Protein AF-A0A2Z7DIW0-F1 (afdb_monomer_lite)

Structure (mmCIF, N/CA/C/O backbone):
data_AF-A0A2Z7DIW0-F1
#
_entry.id   AF-A0A2Z7DIW0-F1
#
loop_
_atom_site.group_PDB
_atom_site.id
_atom_site.type_symbol
_atom_site.label_atom_id
_atom_site.label_alt_id
_atom_site.label_comp_id
_atom_site.label_asym_id
_atom_site.label_entity_id
_atom_site.label_seq_id
_atom_site.pdbx_PDB_ins_code
_atom_site.Cartn_x
_atom_site.Cartn_y
_atom_site.Cartn_z
_atom_site.occupancy
_atom_site.B_iso_or_equiv
_atom_site.auth_seq_id
_atom_site.auth_comp_id
_atom_site.auth_asym_id
_atom_site.auth_atom_id
_atom_site.pdbx_PDB_model_num
ATOM 1 N N . MET A 1 1 ? -23.747 6.467 -24.463 1.00 41.56 1 MET A N 1
ATOM 2 C CA . MET A 1 1 ? -22.450 6.946 -24.992 1.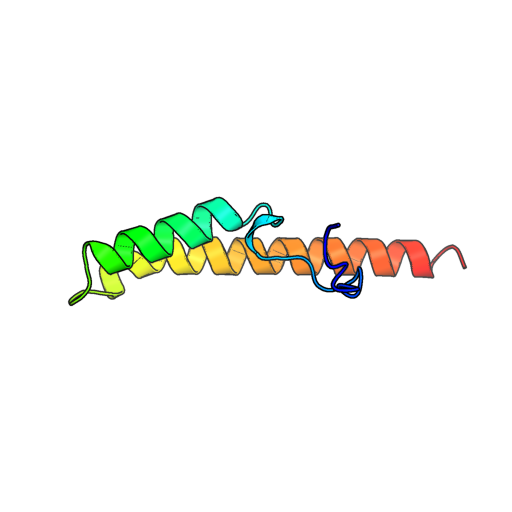00 41.56 1 MET A CA 1
ATOM 3 C C . MET A 1 1 ? -21.563 7.278 -23.803 1.00 41.56 1 MET A C 1
ATOM 5 O O . MET A 1 1 ? -21.964 8.096 -22.988 1.00 41.56 1 MET A O 1
ATOM 9 N N . ALA A 1 2 ? -20.455 6.551 -23.632 1.00 41.03 2 ALA A N 1
ATOM 10 C CA . ALA A 1 2 ? -19.586 6.637 -22.458 1.00 41.03 2 ALA A CA 1
ATOM 11 C C . ALA A 1 2 ? -18.657 7.857 -22.544 1.00 41.03 2 ALA A C 1
ATOM 13 O O . ALA A 1 2 ? -18.014 8.081 -23.566 1.00 41.03 2 ALA A O 1
ATOM 14 N N . THR A 1 3 ? -18.592 8.637 -21.468 1.00 45.59 3 THR A N 1
ATOM 15 C CA . THR A 1 3 ? -17.701 9.790 -21.317 1.00 45.59 3 THR A CA 1
ATOM 16 C C . THR A 1 3 ? -16.262 9.311 -21.137 1.00 45.59 3 THR A C 1
ATOM 18 O O . THR A 1 3 ? -15.887 8.793 -20.084 1.00 45.59 3 THR A O 1
ATOM 21 N N . SER A 1 4 ? -15.446 9.478 -22.172 1.00 51.06 4 SER A N 1
ATOM 22 C CA . SER A 1 4 ? -14.003 9.266 -22.136 1.00 51.06 4 SER A CA 1
ATOM 23 C C . SER A 1 4 ? -13.329 10.400 -21.361 1.00 51.06 4 SER A C 1
ATOM 25 O O . SER A 1 4 ? -12.952 11.419 -21.937 1.00 51.06 4 SER A O 1
ATOM 27 N N . HIS A 1 5 ? -13.152 10.226 -20.050 1.00 51.72 5 HIS A N 1
ATOM 28 C CA . HIS A 1 5 ? -12.080 10.929 -19.352 1.00 51.72 5 HIS A CA 1
ATOM 29 C C . HIS A 1 5 ? -10.763 10.454 -19.965 1.00 51.72 5 HIS A C 1
ATOM 31 O O . HIS A 1 5 ? -10.396 9.288 -19.820 1.00 51.72 5 HIS A O 1
ATOM 37 N N . THR A 1 6 ? -10.059 11.340 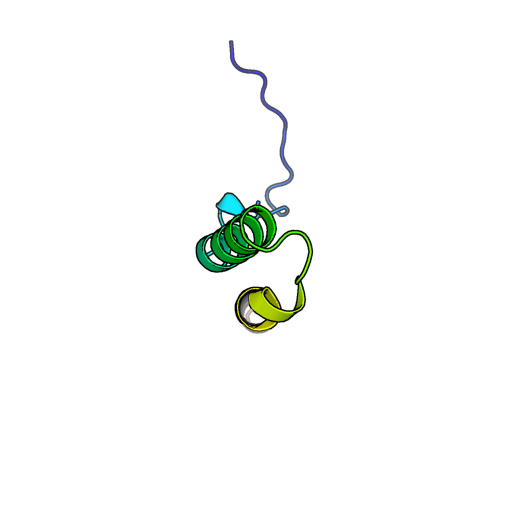-20.667 1.00 52.09 6 THR A N 1
ATOM 38 C CA . THR A 1 6 ? -8.685 11.108 -21.115 1.00 52.09 6 THR A CA 1
ATOM 39 C C . THR A 1 6 ? -7.782 11.072 -19.882 1.00 52.09 6 THR A C 1
ATOM 41 O O . THR A 1 6 ? -7.134 12.057 -19.530 1.00 52.09 6 THR A O 1
ATOM 44 N N . ALA A 1 7 ? -7.799 9.951 -19.160 1.00 54.16 7 ALA A N 1
ATOM 45 C CA . ALA A 1 7 ? -6.852 9.678 -18.098 1.00 54.16 7 ALA A CA 1
ATOM 46 C C . ALA A 1 7 ? -5.471 9.625 -18.749 1.00 54.16 7 ALA A C 1
ATOM 48 O O . ALA A 1 7 ? -5.222 8.787 -19.614 1.00 54.16 7 ALA A O 1
ATOM 49 N N . TYR A 1 8 ? -4.590 10.550 -18.371 1.00 51.25 8 TYR A N 1
ATOM 50 C CA . TYR A 1 8 ? -3.183 10.472 -18.734 1.00 51.25 8 TYR A CA 1
ATOM 51 C C . TYR A 1 8 ? -2.698 9.037 -18.458 1.00 51.25 8 TYR A C 1
ATOM 53 O O . TYR A 1 8 ? -2.776 8.608 -17.303 1.00 51.25 8 TYR A O 1
ATOM 61 N N . PRO A 1 9 ? -2.165 8.300 -19.451 1.00 55.78 9 PRO A N 1
ATOM 62 C CA . PRO A 1 9 ? -1.798 6.884 -19.303 1.00 55.78 9 PRO A CA 1
ATOM 63 C C . PRO A 1 9 ? -0.654 6.635 -18.297 1.00 55.78 9 PRO A C 1
ATOM 65 O O . PRO A 1 9 ? -0.206 5.509 -18.117 1.00 55.78 9 PRO A O 1
ATOM 68 N N . SER A 1 10 ? -0.166 7.687 -17.634 1.00 57.12 10 SER A N 1
ATOM 69 C CA . SER A 1 10 ? 0.902 7.651 -16.634 1.00 57.12 10 SER A CA 1
ATOM 70 C C . SER A 1 10 ? 0.389 7.534 -15.189 1.00 57.12 10 SER A C 1
ATOM 72 O O . SER A 1 10 ? 1.120 7.042 -14.321 1.00 57.12 10 SER A O 1
ATOM 74 N N . ALA A 1 11 ? -0.854 7.953 -14.914 1.00 57.38 11 ALA A N 1
ATOM 75 C CA . ALA A 1 11 ? -1.438 7.888 -13.576 1.00 57.38 11 ALA A CA 1
ATOM 76 C C . ALA A 1 11 ? -2.043 6.497 -13.334 1.00 57.38 11 ALA A C 1
ATOM 78 O O . ALA A 1 11 ? -3.244 6.292 -13.495 1.00 57.38 11 ALA A O 1
ATOM 79 N N . ALA A 1 12 ? -1.190 5.533 -12.979 1.00 70.31 12 ALA A N 1
ATOM 80 C CA . ALA A 1 12 ? -1.637 4.221 -12.519 1.00 70.31 12 ALA A CA 1
ATOM 81 C C . ALA A 1 12 ? -2.555 4.400 -11.302 1.00 70.31 12 ALA A C 1
ATOM 83 O O . ALA A 1 12 ? -2.186 5.085 -10.341 1.00 70.31 12 ALA A O 1
ATOM 84 N N . ARG A 1 13 ? -3.762 3.832 -11.350 1.00 81.50 13 ARG A N 1
ATOM 85 C CA . ARG A 1 13 ? -4.667 3.865 -10.200 1.00 81.50 13 ARG A CA 1
ATOM 86 C C . ARG A 1 13 ? -4.160 2.882 -9.151 1.00 81.50 13 ARG A C 1
ATOM 88 O O . ARG A 1 13 ? -3.604 1.845 -9.490 1.00 81.50 13 ARG A O 1
ATOM 95 N N . ILE A 1 14 ? -4.413 3.172 -7.875 1.00 80.19 14 ILE A N 1
ATOM 96 C CA . ILE A 1 14 ? -4.060 2.261 -6.770 1.00 80.19 14 ILE A CA 1
ATOM 97 C C . ILE A 1 14 ? -4.782 0.911 -6.930 1.00 80.19 14 ILE A C 1
ATOM 99 O O . ILE A 1 14 ? -4.244 -0.104 -6.519 1.00 80.19 14 ILE A O 1
ATOM 103 N N . SER A 1 15 ? -5.957 0.882 -7.573 1.00 83.44 15 SER A N 1
ATOM 104 C CA . SER A 1 15 ? -6.682 -0.351 -7.923 1.00 83.44 15 SER A CA 1
ATOM 105 C C . SER A 1 15 ? -5.936 -1.268 -8.887 1.00 83.44 15 SER A C 1
ATOM 107 O O . SER A 1 15 ? -6.196 -2.464 -8.900 1.00 83.44 15 SER A O 1
ATOM 109 N N . ASP A 1 16 ? -5.044 -0.701 -9.696 1.00 84.38 16 ASP A N 1
ATOM 110 C CA . ASP A 1 16 ? -4.328 -1.410 -10.757 1.00 84.38 16 ASP A CA 1
ATOM 111 C C . ASP A 1 16 ? -2.918 -1.821 -10.290 1.00 84.38 16 ASP A C 1
ATOM 113 O O . ASP A 1 16 ? -2.160 -2.424 -11.045 1.00 84.38 16 ASP A O 1
ATOM 117 N N . SER A 1 17 ? -2.554 -1.445 -9.059 1.00 86.88 17 SER A N 1
ATOM 118 C CA . SER A 1 17 ? -1.288 -1.772 -8.411 1.00 86.88 17 SER A CA 1
ATOM 119 C C . SER A 1 17 ? -1.382 -3.130 -7.725 1.00 86.88 17 SER A C 1
ATOM 121 O O . SER A 1 17 ? -2.381 -3.454 -7.076 1.00 86.88 17 SER A O 1
ATOM 123 N N . GLU A 1 18 ? -0.285 -3.881 -7.756 1.00 88.81 18 GLU A N 1
ATOM 124 C CA . GLU A 1 18 ? -0.145 -5.130 -6.996 1.00 88.81 18 GLU A CA 1
ATOM 125 C C . GLU A 1 18 ? -0.202 -4.882 -5.474 1.00 88.81 18 GLU A C 1
ATOM 127 O O . GLU A 1 18 ? -0.387 -5.805 -4.682 1.00 88.81 18 GLU A O 1
ATOM 132 N N . CYS A 1 19 ? -0.086 -3.620 -5.044 1.00 93.56 19 CYS A N 1
ATOM 133 C CA . CYS A 1 19 ? -0.190 -3.185 -3.653 1.00 93.56 19 CYS A CA 1
ATOM 134 C C . CYS A 1 19 ? -1.631 -2.947 -3.188 1.00 93.56 19 CYS A C 1
ATOM 136 O O . CYS A 1 19 ? -1.858 -2.720 -1.993 1.00 93.56 19 CYS A O 1
ATOM 138 N N . TYR A 1 20 ? -2.615 -3.021 -4.090 1.00 93.38 20 TYR A N 1
ATOM 139 C CA . TYR A 1 20 ? -4.031 -2.852 -3.762 1.00 93.38 20 TYR A CA 1
ATOM 140 C C . TYR A 1 20 ? -4.533 -3.776 -2.630 1.00 93.38 20 TYR A C 1
ATOM 142 O O . TYR A 1 20 ? -5.272 -3.301 -1.760 1.00 93.38 20 TYR A O 1
ATOM 150 N N . PRO A 1 21 ? -4.121 -5.057 -2.535 1.00 93.94 21 PRO A N 1
ATOM 151 C CA . PRO A 1 21 ? -4.523 -5.926 -1.428 1.00 93.94 21 PRO A CA 1
ATOM 152 C C . PRO A 1 21 ? -4.026 -5.425 -0.064 1.00 93.94 21 PRO A C 1
ATOM 154 O O . PRO A 1 21 ? -4.778 -5.435 0.908 1.00 93.94 21 PRO A O 1
ATOM 157 N N . ALA A 1 22 ? -2.790 -4.922 0.014 1.00 92.69 22 ALA A N 1
ATOM 158 C CA . ALA A 1 22 ? -2.241 -4.359 1.250 1.00 92.69 22 ALA A CA 1
ATOM 159 C C . ALA A 1 22 ? -2.937 -3.041 1.626 1.00 92.69 22 ALA A C 1
ATOM 161 O O . ALA A 1 22 ? -3.273 -2.816 2.789 1.00 92.69 22 ALA A O 1
ATOM 162 N N . TYR A 1 23 ? -3.228 -2.204 0.626 1.00 93.50 23 TYR A N 1
ATOM 163 C CA . TYR A 1 23 ? -3.998 -0.978 0.810 1.00 93.50 23 TYR A CA 1
ATOM 164 C C . TYR A 1 23 ? -5.396 -1.268 1.373 1.00 93.50 23 TYR A C 1
ATOM 166 O O . TYR A 1 23 ? -5.779 -0.723 2.409 1.00 93.50 23 TYR A O 1
ATOM 174 N N . THR A 1 24 ? -6.143 -2.180 0.749 1.00 95.19 24 THR A N 1
ATOM 175 C CA . THR A 1 24 ? -7.489 -2.548 1.212 1.00 95.19 24 THR A CA 1
ATOM 176 C C . THR A 1 24 ? -7.474 -3.216 2.588 1.00 95.19 24 THR A C 1
ATOM 178 O O . THR A 1 24 ? -8.362 -2.943 3.393 1.00 95.19 24 THR A O 1
ATOM 18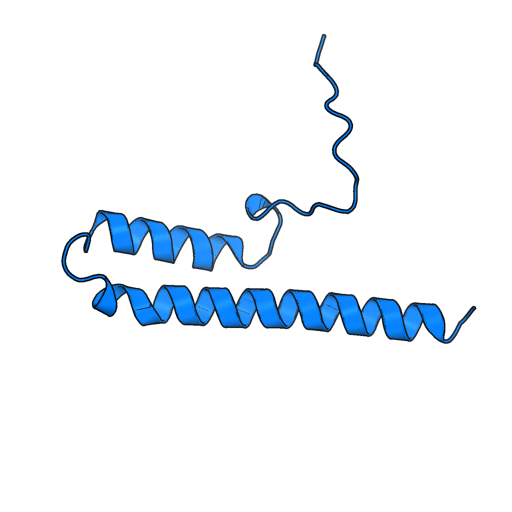1 N N . ALA A 1 25 ? -6.458 -4.024 2.907 1.00 94.50 25 ALA A N 1
ATOM 182 C CA . ALA A 1 25 ? -6.278 -4.583 4.247 1.00 94.50 25 ALA A CA 1
ATOM 183 C C . ALA A 1 25 ? -6.063 -3.490 5.307 1.00 94.50 25 ALA A C 1
ATOM 185 O O . ALA A 1 25 ? -6.672 -3.542 6.375 1.00 94.50 25 ALA A O 1
ATOM 186 N N . SER A 1 26 ? -5.264 -2.462 4.996 1.00 92.56 26 SER A N 1
ATOM 187 C CA . SER A 1 26 ? -5.042 -1.334 5.909 1.00 92.56 26 SER A CA 1
ATOM 188 C C . SER A 1 26 ? -6.324 -0.541 6.191 1.00 92.56 26 SER A C 1
ATOM 190 O O . SER A 1 26 ? -6.590 -0.191 7.340 1.00 92.56 26 SER A O 1
ATOM 192 N N . LEU A 1 27 ? -7.168 -0.335 5.171 1.00 93.88 27 LEU A N 1
ATOM 193 C CA . LEU A 1 27 ? -8.459 0.340 5.323 1.00 93.88 27 LEU A CA 1
ATOM 194 C C . LEU A 1 27 ? -9.441 -0.484 6.160 1.00 93.88 27 LEU A C 1
ATOM 196 O O . LEU A 1 27 ? -10.019 0.045 7.104 1.00 93.88 27 LEU A O 1
ATOM 200 N N . LYS A 1 28 ? -9.560 -1.789 5.888 1.00 95.31 28 LYS A N 1
ATOM 201 C CA . LYS A 1 28 ? -10.387 -2.702 6.696 1.00 95.31 28 LYS A CA 1
ATOM 202 C C . LYS A 1 28 ? -9.940 -2.732 8.155 1.00 95.31 28 LYS A C 1
ATOM 204 O O . LYS A 1 28 ? -10.767 -2.764 9.058 1.00 95.31 28 LYS A O 1
ATOM 209 N N . CYS A 1 29 ? -8.633 -2.687 8.405 1.00 94.94 29 CYS A N 1
ATOM 210 C CA . CYS A 1 29 ? -8.125 -2.621 9.767 1.00 94.94 29 CYS A CA 1
ATOM 211 C C . CYS A 1 29 ? -8.549 -1.322 10.468 1.00 94.94 29 CYS A C 1
ATOM 213 O O . CYS A 1 29 ? -8.959 -1.371 11.624 1.00 94.94 29 CYS A O 1
ATOM 215 N N . LEU A 1 30 ? -8.524 -0.177 9.777 1.00 93.25 30 LEU A N 1
ATOM 216 C CA . LEU A 1 30 ? -9.013 1.089 10.335 1.00 93.25 30 LEU A CA 1
ATOM 217 C C . LEU A 1 30 ? -10.524 1.089 10.606 1.00 93.25 30 LEU A C 1
ATOM 219 O O . LEU A 1 30 ? -10.958 1.742 11.553 1.00 93.25 30 LEU A O 1
ATOM 223 N N . GLU A 1 31 ? -11.315 0.373 9.804 1.00 93.88 31 GLU A N 1
ATOM 224 C CA . GLU A 1 31 ? -12.752 0.196 10.052 1.00 93.88 31 GLU A CA 1
ATOM 225 C C . GLU A 1 31 ? -13.003 -0.564 11.365 1.00 93.88 31 GLU A C 1
ATOM 227 O O . GLU A 1 31 ? -13.918 -0.220 12.111 1.00 93.88 31 GLU A O 1
ATOM 232 N N . VAL A 1 32 ? -12.160 -1.555 11.681 1.00 92.88 32 VAL A N 1
ATOM 233 C CA . VAL A 1 32 ? -12.269 -2.381 12.898 1.00 92.88 32 VAL A CA 1
ATOM 234 C C . VAL A 1 32 ? -11.630 -1.710 14.121 1.00 92.88 32 VAL A C 1
ATOM 236 O O . VAL A 1 32 ? -12.186 -1.752 15.216 1.00 92.88 32 VAL A O 1
ATOM 239 N N . TYR A 1 33 ? -10.468 -1.080 13.949 1.00 90.50 33 TYR A N 1
ATOM 240 C CA . TYR A 1 33 ? -9.643 -0.508 15.018 1.00 90.50 33 TYR A CA 1
ATOM 241 C C . TYR A 1 33 ? -9.533 1.015 14.899 1.00 90.50 33 TYR A C 1
ATOM 243 O O . TYR A 1 33 ? -8.443 1.587 14.966 1.00 90.50 33 TYR A O 1
ATOM 251 N N . SER A 1 34 ? -10.671 1.690 14.740 1.00 82.38 34 SER A N 1
ATOM 252 C CA . SER A 1 34 ? -10.733 3.144 14.531 1.00 82.38 34 SER A CA 1
ATOM 253 C C . SER A 1 34 ? -10.054 3.965 15.642 1.00 82.38 34 SER A C 1
ATOM 255 O O . SER A 1 34 ? -9.469 5.014 15.358 1.00 82.38 34 SER A O 1
ATOM 257 N N . THR A 1 35 ? -10.071 3.468 16.882 1.00 85.44 35 THR A N 1
ATOM 258 C CA . THR A 1 35 ? -9.422 4.068 18.062 1.00 85.44 35 THR A CA 1
ATOM 259 C C . THR A 1 35 ? -7.938 3.713 18.186 1.00 85.44 35 THR A C 1
ATOM 261 O O . THR A 1 35 ? -7.132 4.571 18.537 1.00 85.44 35 THR A O 1
ATOM 264 N N . ASP A 1 36 ? -7.563 2.476 17.851 1.00 88.31 36 ASP A N 1
ATOM 265 C CA . ASP A 1 36 ? -6.211 1.931 18.032 1.00 88.31 36 ASP A CA 1
ATOM 266 C C . ASP A 1 36 ? -5.521 1.711 16.681 1.00 88.31 36 ASP A C 1
ATOM 268 O O . ASP A 1 36 ? -5.234 0.583 16.270 1.00 88.31 36 ASP A O 1
ATOM 272 N N . LYS A 1 37 ? -5.207 2.807 15.985 1.00 84.25 37 LYS A N 1
ATOM 273 C CA . LYS A 1 37 ? -4.548 2.761 14.665 1.00 84.25 37 LYS A CA 1
ATOM 274 C C . LYS A 1 37 ? -3.201 2.035 14.672 1.00 84.25 37 LYS A C 1
ATOM 276 O O . LYS A 1 37 ? -2.786 1.524 13.635 1.00 84.25 37 LYS A O 1
ATOM 281 N N . SER A 1 38 ? -2.532 1.966 15.824 1.00 92.62 38 SER A N 1
ATOM 282 C CA . SER A 1 38 ? -1.275 1.228 15.995 1.00 92.62 38 SER A CA 1
ATOM 283 C C . SER A 1 38 ? -1.417 -0.262 15.676 1.00 92.62 38 SER A C 1
ATOM 285 O O . SER A 1 38 ? -0.474 -0.856 15.166 1.00 92.62 38 SER A O 1
ATOM 28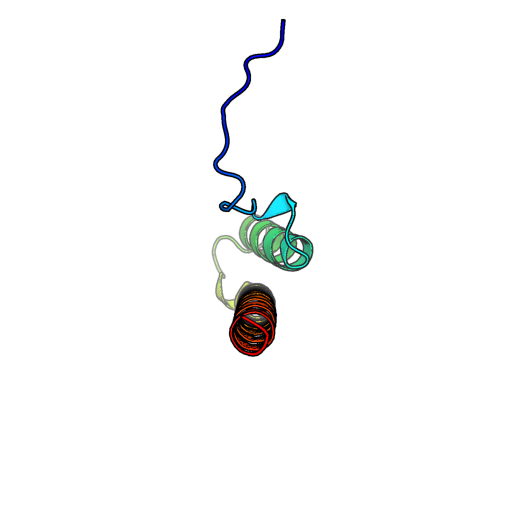7 N N . LYS A 1 39 ? -2.605 -0.854 15.873 1.00 90.62 39 LYS A N 1
ATOM 288 C CA . LYS A 1 39 ? -2.892 -2.254 15.508 1.00 90.62 39 LYS A CA 1
ATOM 289 C C . LYS A 1 39 ? -2.868 -2.496 13.997 1.00 90.62 39 LYS A C 1
ATOM 291 O O . LYS A 1 39 ? -2.743 -3.633 13.564 1.00 90.62 39 LYS A O 1
ATOM 296 N N . CYS A 1 40 ? -2.964 -1.432 13.202 1.00 94.75 40 CYS A N 1
ATOM 297 C CA . CYS A 1 40 ? -2.948 -1.485 11.744 1.00 94.75 40 CYS A CA 1
ATOM 298 C C . CYS A 1 40 ? -1.590 -1.127 11.139 1.00 94.75 40 CYS A C 1
ATOM 300 O O . CYS A 1 40 ? -1.467 -1.097 9.913 1.00 94.75 40 CYS A O 1
ATOM 302 N N . GLN A 1 41 ? -0.588 -0.825 11.970 1.00 93.31 41 GLN A N 1
ATOM 303 C CA . GLN A 1 41 ? 0.702 -0.306 11.520 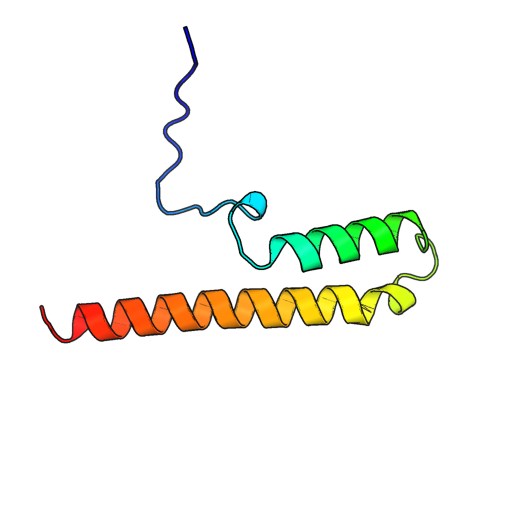1.00 93.31 41 GLN A CA 1
ATOM 304 C C . GLN A 1 41 ? 1.394 -1.266 10.543 1.00 93.31 41 GLN A C 1
ATOM 306 O O . GLN A 1 41 ? 1.827 -0.832 9.476 1.00 93.31 41 GLN A O 1
ATOM 311 N N . ASP A 1 42 ? 1.351 -2.568 10.826 1.00 93.62 42 ASP A N 1
ATOM 312 C CA . ASP A 1 42 ? 1.917 -3.608 9.962 1.00 93.62 42 ASP A CA 1
ATOM 313 C C . ASP A 1 42 ? 1.299 -3.597 8.554 1.00 93.62 42 ASP A C 1
ATOM 315 O O . ASP A 1 42 ? 2.013 -3.693 7.556 1.00 93.62 42 ASP A O 1
ATOM 319 N N . HIS A 1 43 ? -0.021 -3.404 8.435 1.00 93.62 43 HIS A N 1
ATOM 320 C CA . HIS A 1 43 ? -0.686 -3.313 7.129 1.00 93.62 43 HIS A CA 1
ATOM 321 C C . HIS A 1 43 ? -0.230 -2.084 6.334 1.00 93.62 43 HIS A C 1
ATOM 323 O O . HIS A 1 43 ? -0.053 -2.163 5.115 1.00 93.62 43 HIS A O 1
ATOM 329 N N . PHE A 1 44 ? -0.006 -0.954 7.010 1.00 93.75 44 PHE A N 1
ATOM 330 C CA . PHE A 1 44 ? 0.532 0.244 6.369 1.00 93.75 44 PHE A CA 1
ATOM 331 C C . PHE A 1 44 ? 1.986 0.073 5.951 1.00 93.75 44 PHE A C 1
ATOM 333 O O . PHE A 1 44 ? 2.364 0.551 4.882 1.00 93.75 44 PHE A O 1
ATOM 340 N N . ASP A 1 45 ? 2.799 -0.598 6.757 1.00 95.94 45 ASP A N 1
ATOM 341 C CA . ASP A 1 45 ? 4.211 -0.797 6.447 1.00 95.94 45 ASP A CA 1
ATOM 342 C C . ASP A 1 45 ? 4.392 -1.791 5.295 1.00 95.94 45 ASP A C 1
ATOM 344 O O . ASP A 1 45 ? 5.154 -1.509 4.370 1.00 95.94 45 ASP A O 1
ATOM 348 N N . ILE A 1 46 ? 3.582 -2.855 5.237 1.00 95.12 46 ILE A N 1
ATOM 349 C CA . ILE A 1 46 ? 3.504 -3.745 4.066 1.00 95.12 46 ILE A CA 1
ATOM 350 C C . ILE A 1 46 ? 3.113 -2.958 2.807 1.00 95.12 46 ILE A C 1
ATOM 352 O O . ILE A 1 46 ? 3.734 -3.125 1.754 1.00 95.12 46 ILE A O 1
ATOM 356 N N . TYR A 1 47 ? 2.110 -2.075 2.894 1.00 94.44 47 TYR A N 1
ATOM 357 C CA . TYR A 1 47 ? 1.704 -1.240 1.761 1.00 94.44 47 TYR A CA 1
ATOM 358 C C . TYR A 1 47 ? 2.827 -0.294 1.301 1.00 94.44 47 TYR A C 1
ATOM 360 O O . TYR A 1 47 ? 3.105 -0.215 0.103 1.00 94.44 47 TYR A O 1
ATOM 368 N N . LYS A 1 48 ? 3.515 0.386 2.228 1.00 94.94 48 LYS A N 1
ATOM 369 C CA . LYS A 1 48 ? 4.652 1.270 1.903 1.00 94.94 48 LYS A CA 1
ATOM 370 C C . LYS A 1 48 ? 5.783 0.509 1.218 1.00 94.94 48 LYS A C 1
ATOM 372 O O . LYS A 1 48 ? 6.289 0.974 0.197 1.00 94.94 48 LYS A O 1
ATOM 377 N N . GLU A 1 49 ? 6.155 -0.651 1.753 1.00 96.12 49 GLU A N 1
ATOM 378 C CA . GLU A 1 49 ? 7.195 -1.504 1.172 1.00 96.12 49 GLU A CA 1
ATOM 379 C C . GLU A 1 49 ? 6.806 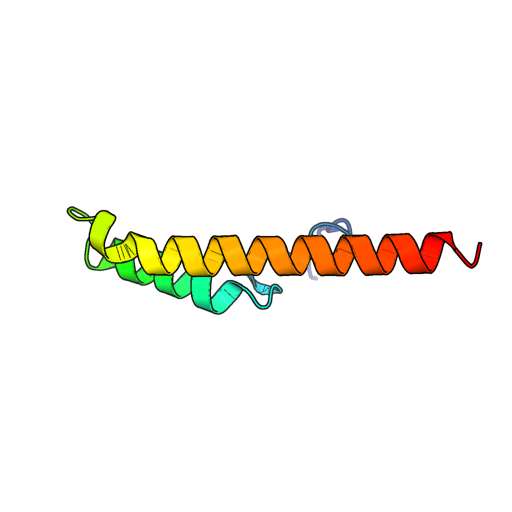-1.978 -0.230 1.00 96.12 49 GLU A C 1
ATOM 381 O O . GLU A 1 49 ? 7.633 -1.981 -1.144 1.00 96.12 49 GLU A O 1
ATOM 386 N N . CYS A 1 50 ? 5.532 -2.305 -0.444 1.00 95.38 50 CYS A N 1
ATOM 387 C CA . CYS A 1 50 ? 5.037 -2.648 -1.769 1.00 95.38 50 CYS A CA 1
ATOM 388 C C . CYS A 1 50 ? 5.155 -1.467 -2.752 1.00 95.38 50 CYS A C 1
ATOM 390 O O . CYS A 1 50 ? 5.751 -1.608 -3.822 1.00 95.38 50 CYS A O 1
ATOM 392 N N . MET A 1 51 ? 4.682 -0.276 -2.371 1.00 91.88 51 MET A N 1
ATOM 393 C CA . MET A 1 51 ? 4.759 0.922 -3.223 1.00 91.88 51 MET A CA 1
ATOM 394 C C . MET A 1 51 ? 6.205 1.325 -3.538 1.00 91.88 51 MET A C 1
ATOM 396 O O . MET A 1 51 ? 6.502 1.825 -4.629 1.00 91.88 51 MET A O 1
ATOM 400 N N . LYS A 1 52 ? 7.125 1.098 -2.595 1.00 94.56 52 LYS A N 1
ATOM 401 C CA . LYS A 1 52 ? 8.560 1.302 -2.797 1.00 94.56 52 LYS A CA 1
ATOM 402 C C . LYS A 1 52 ? 9.104 0.367 -3.883 1.00 94.56 52 LYS A C 1
ATOM 404 O O . LYS A 1 52 ? 9.744 0.852 -4.815 1.00 94.56 52 LYS A O 1
ATOM 409 N N . LYS A 1 53 ? 8.769 -0.927 -3.835 1.00 92.62 53 LYS A N 1
ATOM 410 C CA . LYS A 1 53 ? 9.162 -1.908 -4.864 1.00 92.62 53 LYS A CA 1
ATOM 411 C C . LYS A 1 53 ? 8.602 -1.565 -6.242 1.00 92.62 53 LYS A C 1
ATOM 413 O O . LYS A 1 53 ? 9.327 -1.642 -7.231 1.00 92.62 53 LYS A O 1
ATOM 418 N N . GLU A 1 54 ? 7.342 -1.135 -6.333 1.00 91.44 54 GLU A N 1
ATOM 419 C CA . GLU A 1 54 ? 6.766 -0.712 -7.618 1.00 91.44 54 GLU A CA 1
ATOM 420 C C . GLU A 1 54 ? 7.506 0.492 -8.214 1.00 91.44 54 GLU A C 1
ATOM 422 O O . GLU A 1 54 ? 7.764 0.547 -9.423 1.00 91.44 54 GLU A O 1
ATOM 427 N N . ARG A 1 55 ? 7.893 1.454 -7.369 1.00 90.75 55 ARG A N 1
ATOM 428 C CA . ARG A 1 55 ? 8.709 2.600 -7.782 1.00 90.75 55 ARG A CA 1
ATOM 429 C C . ARG A 1 55 ? 10.091 2.160 -8.263 1.00 90.75 55 ARG A C 1
ATOM 431 O O . ARG A 1 55 ? 10.521 2.622 -9.319 1.00 90.75 55 ARG A O 1
ATOM 438 N N . GLU A 1 56 ? 10.763 1.275 -7.538 1.00 92.19 56 GLU A N 1
ATOM 439 C CA . GLU A 1 56 ? 12.074 0.731 -7.922 1.00 92.19 56 GLU A CA 1
ATOM 440 C C . GLU A 1 56 ? 11.994 -0.030 -9.255 1.00 92.19 56 GLU A C 1
ATOM 442 O O . GLU A 1 56 ? 12.767 0.245 -10.170 1.00 92.19 56 GLU A O 1
ATOM 447 N N . ALA A 1 57 ? 10.977 -0.875 -9.447 1.00 90.19 57 ALA A N 1
ATOM 448 C CA . ALA A 1 57 ? 10.746 -1.584 -10.708 1.00 90.19 57 ALA A CA 1
ATOM 449 C C . ALA A 1 57 ? 10.451 -0.636 -11.888 1.00 90.19 57 ALA A C 1
ATOM 451 O O . ALA A 1 57 ? 10.779 -0.927 -13.043 1.00 90.19 57 ALA A O 1
ATOM 452 N N . ARG A 1 58 ? 9.813 0.516 -11.641 1.00 87.81 58 ARG A N 1
ATOM 453 C CA . ARG A 1 58 ? 9.654 1.570 -12.660 1.00 87.81 58 ARG A CA 1
ATOM 454 C C . ARG A 1 58 ? 10.982 2.253 -12.984 1.00 87.81 58 ARG A C 1
ATOM 456 O O . ARG A 1 58 ? 11.239 2.502 -14.161 1.00 87.81 58 ARG A O 1
ATOM 463 N N . LEU A 1 59 ? 11.806 2.539 -11.978 1.00 89.25 59 LEU A N 1
ATOM 464 C CA . LEU A 1 59 ? 13.117 3.165 -12.161 1.00 89.25 59 LEU A CA 1
ATOM 465 C C . LEU A 1 59 ? 14.080 2.249 -12.928 1.00 89.25 59 LEU A C 1
ATOM 467 O O . LEU A 1 59 ? 14.683 2.704 -13.896 1.00 89.25 59 LEU A O 1
ATOM 471 N N . GLU A 1 60 ? 14.148 0.957 -12.600 1.00 89.25 60 GLU A N 1
ATOM 472 C CA . GLU A 1 60 ? 14.992 -0.009 -13.325 1.00 89.25 60 GLU A CA 1
ATOM 473 C C . GLU A 1 60 ? 14.560 -0.179 -14.791 1.00 89.25 60 GLU A C 1
ATOM 475 O O . GLU A 1 60 ? 15.394 -0.193 -15.701 1.00 89.25 60 GLU A O 1
ATOM 480 N N . ARG A 1 61 ? 13.247 -0.202 -15.068 1.00 85.94 61 ARG A N 1
ATOM 481 C CA . ARG A 1 61 ? 12.731 -0.184 -16.451 1.00 85.94 61 ARG A CA 1
ATOM 482 C C . ARG A 1 61 ? 13.087 1.099 -17.201 1.00 85.94 61 ARG A C 1
ATOM 484 O O . ARG A 1 61 ? 13.335 1.061 -18.403 1.00 85.94 61 ARG A O 1
ATOM 491 N N . ASN A 1 62 ? 13.093 2.248 -16.530 1.00 83.25 62 ASN A N 1
ATOM 492 C CA . ASN A 1 62 ? 13.480 3.507 -17.162 1.00 83.25 62 ASN A CA 1
ATOM 493 C C . ASN A 1 62 ? 14.990 3.562 -17.436 1.00 83.25 62 ASN A C 1
ATOM 495 O O . ASN A 1 62 ? 15.389 3.940 -18.535 1.00 83.25 62 ASN A O 1
ATOM 499 N N . LYS A 1 63 ? 15.807 3.099 -16.485 1.00 84.69 63 LYS A N 1
ATOM 500 C CA . LYS A 1 63 ? 17.262 2.987 -16.622 1.00 84.69 63 LYS A CA 1
ATOM 501 C C . LYS A 1 63 ? 17.646 2.075 -17.785 1.00 84.69 63 LYS A C 1
ATOM 503 O O . LYS A 1 63 ? 18.419 2.480 -18.640 1.00 84.69 63 LYS A O 1
ATOM 508 N N . THR A 1 64 ? 17.055 0.885 -17.868 1.00 75.62 64 THR A N 1
ATOM 509 C CA . THR A 1 64 ? 17.301 -0.053 -18.978 1.00 75.62 64 THR A CA 1
ATOM 510 C C . THR A 1 64 ? 16.866 0.515 -20.327 1.00 75.62 64 THR A C 1
ATOM 512 O O . THR A 1 64 ? 17.617 0.410 -21.288 1.00 75.62 64 THR A O 1
ATOM 515 N N . ARG A 1 65 ? 15.718 1.202 -20.410 1.00 73.62 65 ARG A N 1
ATOM 516 C CA . ARG A 1 65 ? 15.294 1.896 -21.643 1.00 73.62 65 ARG A CA 1
ATOM 517 C C . ARG A 1 65 ? 16.223 3.041 -22.052 1.00 73.62 65 ARG A C 1
ATOM 519 O O . ARG A 1 65 ? 16.362 3.291 -23.241 1.00 73.62 65 ARG A O 1
ATOM 526 N N . SER A 1 66 ? 16.836 3.725 -21.089 1.00 66.62 66 SER A N 1
ATOM 527 C CA . SER A 1 66 ? 17.779 4.818 -21.345 1.00 66.62 66 SER A CA 1
ATOM 528 C C . SER A 1 66 ? 19.129 4.346 -21.893 1.00 66.62 66 SER A C 1
ATOM 530 O O . SER A 1 66 ? 19.846 5.159 -22.460 1.00 66.62 66 SER A O 1
ATOM 532 N N . LEU A 1 67 ? 19.496 3.075 -21.698 1.00 61.47 67 LEU A N 1
ATOM 533 C CA . LEU A 1 67 ? 20.789 2.521 -22.124 1.00 61.47 67 LEU A CA 1
ATOM 534 C C . LEU A 1 67 ? 20.774 1.941 -23.551 1.00 61.47 67 LEU A C 1
ATOM 536 O O . LEU A 1 67 ? 21.824 1.555 -24.052 1.00 61.47 67 LEU A O 1
ATOM 540 N N . PHE A 1 68 ? 19.605 1.882 -24.198 1.00 59.16 68 PHE A N 1
ATOM 541 C CA . PHE A 1 68 ? 19.432 1.413 -25.582 1.00 59.16 68 PHE A CA 1
ATOM 542 C C . PHE A 1 68 ? 18.830 2.492 -26.508 1.00 59.16 68 PHE A C 1
ATOM 544 O O . PHE A 1 68 ? 18.259 2.157 -27.547 1.00 59.16 68 PHE A O 1
ATOM 551 N N . SER A 1 69 ? 18.925 3.771 -26.121 1.00 53.16 69 SER A N 1
ATOM 552 C CA . SER A 1 69 ? 18.658 4.938 -26.980 1.00 53.16 69 SER A CA 1
ATOM 553 C C . SER A 1 69 ? 19.963 5.538 -27.477 1.00 53.16 69 SER A C 1
ATOM 555 O O . SER A 1 69 ? 19.879 6.223 -28.519 1.00 53.16 69 SER A O 1
#

InterPro domains:
  IPR009069 Cysteine alpha-hairpin motif superfamily [SSF47072] (18-55)
  IPR010625 CHCH [PF06747] (19-53)

Sequence (69 aa):
MATSHTAYPSAARISDSECYPAYTASLKCLEVYSTDKSKCQDHFDIYKECMKKEREARLERNKTRSLFS

Organism: NCBI:txid472368

Foldseek 3Di:
DDDDPVDPPPPDDCVNAPLVVLVVQLVVVCVVCVPCSVVSVVSVVSSVVSVVVVVVVVVVVVVVVVVVD

pLDDT: mean 81.98, std 16.28, range [41.03, 96.12]

Radius of gyration: 16.73 Å; chains: 1; bounding box: 43×17×45 Å

Secondary structure (DSSP, 8-state):
--------TT---GGGSTTHHHHHHHHHHHHH-SS-GGGGHHHHHHHHHHHHHHHHHHHHHHHHHHTT-